Protein AF-A0A2N1Q342-F1 (afdb_monomer)

Secondary structure (DSSP, 8-state):
----HHHHHTTSSSPPPHHHHHHHHHHHT--------S---SSEEEEEEEEEEEETTEEEEEEEEEE-SS-EEEEEE--TT--TT-EEEEEETT-EETTTEE---EEETTEEE-EEEPPTTTTT-GGG----SSPPEEPTTPPTTS-TT--

Structure (mmCIF, N/CA/C/O backbone):
data_AF-A0A2N1Q342-F1
#
_entry.id   AF-A0A2N1Q342-F1
#
loop_
_atom_site.group_PDB
_atom_site.id
_atom_site.type_symbol
_atom_site.label_atom_id
_atom_site.label_alt_id
_atom_site.label_comp_id
_atom_site.label_asym_id
_atom_site.label_entity_id
_atom_site.label_seq_id
_atom_site.pdbx_PDB_ins_code
_atom_site.Cartn_x
_atom_site.Cartn_y
_atom_site.Cartn_z
_atom_site.occupancy
_atom_site.B_iso_or_equiv
_atom_site.auth_seq_id
_atom_site.auth_comp_id
_atom_site.auth_asym_id
_atom_site.auth_atom_id
_atom_site.pdbx_PDB_model_num
ATOM 1 N N . MET A 1 1 ? 20.931 8.151 -12.708 1.00 79.75 1 MET A N 1
ATOM 2 C CA . MET A 1 1 ? 19.560 8.628 -12.994 1.00 79.75 1 MET A CA 1
ATOM 3 C C . MET A 1 1 ? 18.660 7.416 -13.150 1.00 79.75 1 MET A C 1
ATOM 5 O O . MET A 1 1 ? 19.100 6.450 -13.760 1.00 79.75 1 MET A O 1
ATOM 9 N N . LYS A 1 2 ? 17.454 7.443 -12.580 1.00 84.69 2 LYS A N 1
ATOM 10 C CA . LYS A 1 2 ? 16.427 6.411 -12.780 1.00 84.69 2 LYS A CA 1
ATOM 11 C C . LYS A 1 2 ? 15.262 7.039 -13.538 1.00 84.69 2 LYS A C 1
ATOM 13 O O . LYS A 1 2 ? 14.993 8.221 -13.352 1.00 84.69 2 LYS A O 1
ATOM 18 N N . ILE A 1 3 ? 14.611 6.262 -14.392 1.00 85.62 3 ILE A N 1
ATOM 19 C CA . ILE A 1 3 ? 13.489 6.709 -15.217 1.00 85.62 3 ILE A CA 1
ATOM 20 C C . ILE A 1 3 ? 12.438 5.600 -15.269 1.00 85.62 3 ILE A C 1
ATOM 22 O O . ILE A 1 3 ? 12.787 4.422 -15.362 1.00 85.62 3 ILE A O 1
ATOM 26 N N . SER A 1 4 ? 11.162 5.974 -15.177 1.00 85.94 4 SER A N 1
ATOM 27 C CA . SER A 1 4 ? 10.051 5.033 -15.327 1.00 85.94 4 SER A CA 1
ATOM 28 C C . SER A 1 4 ? 9.906 4.632 -16.794 1.00 85.94 4 SER A C 1
ATOM 30 O O . SER A 1 4 ? 9.806 5.493 -17.669 1.00 85.94 4 SER A O 1
ATOM 32 N N . LEU A 1 5 ? 9.869 3.324 -17.061 1.00 86.81 5 LEU A N 1
ATOM 33 C CA . LEU A 1 5 ? 9.597 2.805 -18.403 1.00 86.81 5 LEU A CA 1
ATOM 34 C C . LEU A 1 5 ? 8.166 3.113 -18.849 1.00 86.81 5 LEU A C 1
ATOM 36 O O . LEU A 1 5 ? 7.971 3.447 -20.010 1.00 86.81 5 LEU A O 1
ATOM 40 N N . ASN A 1 6 ? 7.195 3.087 -17.931 1.00 85.38 6 ASN A N 1
ATOM 41 C CA . ASN A 1 6 ? 5.806 3.434 -18.244 1.00 85.38 6 ASN A CA 1
ATOM 42 C C . ASN A 1 6 ? 5.707 4.886 -18.717 1.00 85.38 6 ASN A C 1
ATOM 44 O O . ASN A 1 6 ? 5.075 5.161 -19.729 1.00 85.38 6 ASN A O 1
ATOM 48 N N . TRP A 1 7 ? 6.387 5.805 -18.021 1.00 86.75 7 TRP A N 1
ATOM 49 C CA . TRP A 1 7 ? 6.446 7.210 -18.428 1.00 86.75 7 TRP A CA 1
ATOM 50 C C . TRP A 1 7 ? 7.126 7.372 -19.788 1.00 86.75 7 TRP A C 1
ATOM 52 O O . TRP A 1 7 ? 6.622 8.067 -20.663 1.00 86.75 7 TRP A O 1
ATOM 62 N N . LEU A 1 8 ? 8.251 6.686 -19.996 1.00 86.62 8 LEU A N 1
ATOM 63 C CA . LEU A 1 8 ? 8.983 6.756 -21.253 1.00 86.62 8 LEU A CA 1
ATOM 64 C C . LEU A 1 8 ? 8.157 6.211 -22.439 1.00 86.62 8 LEU A C 1
ATOM 66 O O . LEU A 1 8 ? 8.188 6.796 -23.522 1.00 86.62 8 LEU A O 1
ATOM 70 N N . ASN A 1 9 ? 7.379 5.145 -22.234 1.00 86.31 9 ASN A N 1
ATOM 71 C CA . ASN A 1 9 ? 6.503 4.572 -23.259 1.00 86.31 9 ASN A CA 1
ATOM 72 C C . ASN A 1 9 ? 5.367 5.516 -23.683 1.00 86.31 9 ASN A C 1
ATOM 74 O O . ASN A 1 9 ? 4.901 5.395 -24.811 1.00 86.31 9 ASN A O 1
ATOM 78 N N . GLN A 1 10 ? 4.987 6.516 -22.874 1.00 87.19 10 GLN A N 1
ATOM 79 C CA . GLN A 1 10 ? 4.003 7.536 -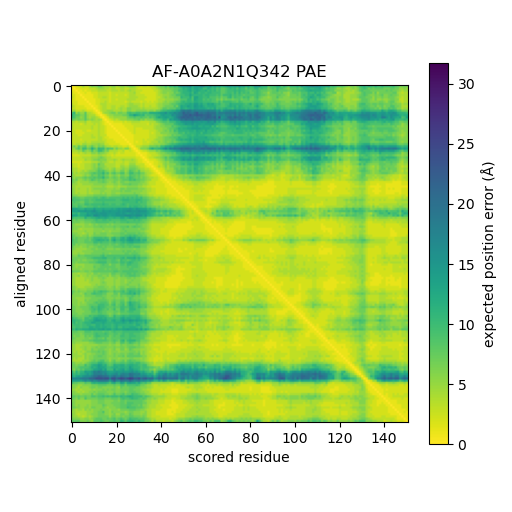23.280 1.00 87.19 10 GLN A CA 1
ATOM 80 C C . GLN A 1 10 ? 4.466 8.380 -24.482 1.00 87.19 10 GLN A C 1
ATOM 82 O O . GLN A 1 10 ? 3.644 9.000 -25.153 1.00 87.19 10 GLN A O 1
ATOM 87 N N . TYR A 1 11 ? 5.771 8.401 -24.775 1.00 87.25 11 TYR A N 1
ATOM 88 C CA . TYR A 1 11 ? 6.355 9.139 -25.899 1.00 87.25 11 TYR A CA 1
ATOM 89 C C . TYR A 1 11 ? 6.596 8.272 -27.142 1.00 87.25 11 TYR A C 1
ATOM 91 O O . TYR A 1 11 ? 7.038 8.784 -28.172 1.00 87.25 11 TYR A O 1
ATOM 99 N N . PHE A 1 12 ? 6.321 6.968 -27.068 1.00 84.62 12 PHE A N 1
ATOM 100 C CA . PHE A 1 12 ? 6.524 6.035 -28.169 1.00 84.62 12 PHE A CA 1
ATOM 101 C C . PHE A 1 12 ? 5.187 5.540 -28.721 1.00 84.62 12 PHE A C 1
ATOM 103 O O . PHE A 1 12 ? 4.244 5.282 -27.986 1.00 84.62 12 PHE A O 1
ATOM 110 N N . SER A 1 13 ? 5.104 5.365 -30.042 1.00 81.19 13 SER A N 1
ATOM 111 C CA . SER A 1 13 ? 3.893 4.849 -30.704 1.00 81.19 13 SER A CA 1
ATOM 112 C C . SER A 1 13 ? 3.615 3.368 -30.422 1.00 81.19 13 SER A C 1
ATOM 114 O O . SER A 1 13 ? 2.570 2.857 -30.809 1.00 81.19 13 SER A O 1
ATOM 116 N N . GLN A 1 14 ? 4.572 2.664 -29.820 1.00 79.75 14 GLN A N 1
ATOM 117 C CA . GLN A 1 14 ? 4.511 1.239 -29.531 1.00 79.75 14 GLN A CA 1
ATOM 118 C C . GLN A 1 14 ? 5.319 0.940 -28.270 1.00 79.75 14 GLN A C 1
ATOM 120 O O . GLN A 1 14 ? 6.357 1.570 -28.043 1.00 79.75 14 GLN A O 1
ATOM 125 N N . ASP A 1 15 ? 4.882 -0.053 -27.498 1.00 76.25 15 ASP A N 1
ATOM 126 C CA . ASP A 1 15 ? 5.653 -0.541 -26.360 1.00 76.25 15 ASP A CA 1
ATOM 127 C C . ASP A 1 15 ? 7.002 -1.086 -26.831 1.00 76.25 15 ASP A C 1
ATOM 129 O O . ASP A 1 15 ? 7.096 -1.949 -27.712 1.00 76.25 15 ASP A O 1
ATOM 133 N N . ILE A 1 16 ? 8.073 -0.557 -26.247 1.00 78.38 16 ILE A N 1
ATOM 134 C CA . ILE A 1 16 ? 9.428 -1.004 -26.540 1.00 78.38 16 ILE A CA 1
ATOM 135 C C . ILE A 1 16 ? 9.805 -2.076 -25.525 1.00 78.38 16 ILE A C 1
ATOM 137 O O . ILE A 1 16 ? 9.746 -1.846 -24.319 1.00 78.38 16 ILE A O 1
ATOM 141 N N . ASP A 1 17 ? 10.265 -3.229 -26.019 1.00 85.38 17 ASP A N 1
ATOM 142 C CA . ASP A 1 17 ? 10.873 -4.254 -25.170 1.00 85.38 17 ASP A CA 1
ATOM 143 C C . ASP A 1 17 ? 12.019 -3.622 -24.352 1.00 85.38 17 ASP A C 1
ATOM 145 O O . ASP A 1 17 ? 13.000 -3.138 -24.943 1.00 85.38 17 ASP A O 1
ATOM 149 N N . PRO A 1 18 ? 11.947 -3.653 -23.008 1.00 87.81 18 PRO A N 1
ATOM 150 C CA . PRO A 1 18 ? 12.968 -3.077 -22.143 1.00 87.81 18 PRO A CA 1
ATOM 151 C C . PRO A 1 18 ? 14.384 -3.575 -22.458 1.00 87.81 18 PRO A C 1
ATOM 153 O O . PRO A 1 18 ? 15.343 -2.812 -22.361 1.00 87.81 18 PRO A O 1
ATOM 156 N N . LYS A 1 19 ? 14.544 -4.831 -22.891 1.00 88.25 19 LYS A N 1
ATOM 157 C CA . LYS A 1 19 ? 15.852 -5.395 -23.262 1.00 88.25 19 LYS A CA 1
ATOM 158 C C . LYS A 1 19 ? 16.409 -4.744 -24.523 1.00 88.25 19 LYS A C 1
ATOM 160 O O . LYS A 1 19 ? 17.608 -4.466 -24.600 1.00 88.25 19 LYS A O 1
ATOM 165 N N . ILE A 1 20 ? 15.549 -4.487 -25.509 1.00 88.06 20 ILE A N 1
ATOM 166 C CA . ILE A 1 20 ? 15.932 -3.793 -26.744 1.00 88.06 20 ILE A CA 1
ATOM 167 C C . ILE A 1 20 ? 16.289 -2.343 -26.425 1.00 88.06 20 ILE A C 1
ATOM 169 O O . ILE A 1 20 ? 17.301 -1.844 -26.923 1.00 88.06 20 ILE A O 1
ATOM 173 N N . LEU A 1 21 ? 15.495 -1.687 -25.576 1.00 87.94 21 LEU A N 1
ATOM 174 C CA . LEU A 1 21 ? 15.746 -0.317 -25.144 1.00 87.94 21 LEU A CA 1
ATOM 175 C C . LEU A 1 21 ? 17.115 -0.192 -24.462 1.00 87.94 21 LEU A C 1
ATOM 177 O O . LEU A 1 21 ? 17.929 0.623 -24.889 1.00 87.94 21 LEU A O 1
ATOM 181 N N . VAL A 1 22 ? 17.405 -1.053 -23.479 1.00 90.06 22 VAL A N 1
ATOM 182 C CA . VAL A 1 22 ? 18.701 -1.098 -22.780 1.00 90.06 22 VAL A CA 1
ATOM 183 C C . VAL A 1 22 ? 19.854 -1.284 -23.759 1.00 90.06 22 VAL A C 1
ATOM 185 O O . VAL A 1 22 ? 20.827 -0.533 -23.722 1.00 90.06 22 VAL A O 1
ATOM 188 N N . LYS A 1 23 ? 19.735 -2.244 -24.684 1.00 89.88 23 LYS A N 1
ATOM 189 C CA . LYS A 1 23 ? 20.776 -2.498 -25.686 1.00 89.88 23 LYS A CA 1
ATOM 190 C C . LYS A 1 23 ? 21.036 -1.269 -26.563 1.00 89.88 23 LYS A C 1
ATOM 192 O O . LYS A 1 23 ? 22.192 -0.962 -26.843 1.00 89.88 23 LYS A O 1
ATOM 197 N N . LYS A 1 24 ? 19.982 -0.567 -26.993 1.00 89.12 24 LYS A N 1
ATOM 198 C CA . LYS A 1 24 ? 20.107 0.651 -27.809 1.00 89.12 24 LYS A CA 1
ATOM 199 C C . LYS A 1 24 ? 20.719 1.810 -27.023 1.00 89.12 24 LYS A C 1
ATOM 201 O O . LYS A 1 24 ? 21.601 2.476 -27.554 1.00 89.12 24 LYS A O 1
ATOM 206 N N . PHE A 1 25 ? 20.301 2.025 -25.776 1.00 90.62 25 PHE A N 1
ATOM 207 C CA . PHE A 1 25 ? 20.869 3.066 -24.915 1.00 90.62 25 PHE A CA 1
ATOM 208 C C . PHE A 1 25 ? 22.363 2.848 -24.669 1.00 90.62 25 PHE A C 1
ATOM 210 O O . PHE A 1 25 ? 23.142 3.773 -24.900 1.00 90.62 25 PHE A O 1
ATOM 217 N N . ASN A 1 26 ? 22.763 1.617 -24.331 1.00 90.25 26 ASN A N 1
ATOM 218 C CA . ASN A 1 26 ? 24.166 1.256 -24.107 1.00 90.25 26 ASN A CA 1
ATOM 219 C C . ASN A 1 26 ? 25.050 1.497 -25.338 1.00 90.25 26 ASN A C 1
ATOM 221 O O . ASN A 1 26 ? 26.230 1.794 -25.191 1.00 90.25 26 ASN A O 1
ATOM 225 N N . LEU A 1 27 ? 24.495 1.352 -26.546 1.00 92.00 27 LEU A N 1
ATOM 226 C CA . LEU A 1 27 ? 25.239 1.550 -27.789 1.00 92.00 27 LEU A CA 1
ATOM 227 C C . LEU A 1 27 ? 25.310 3.024 -28.214 1.00 92.00 27 LEU A C 1
ATOM 229 O O . LEU A 1 27 ? 26.297 3.436 -28.813 1.00 92.00 27 LEU A O 1
ATOM 233 N N . MET A 1 28 ? 24.243 3.793 -27.976 1.00 91.56 28 MET A N 1
ATOM 234 C CA . MET A 1 28 ? 24.014 5.070 -28.669 1.00 91.56 28 MET A CA 1
ATOM 235 C C . MET A 1 28 ? 24.051 6.300 -27.763 1.00 91.56 28 MET A C 1
ATOM 237 O O . MET A 1 28 ? 24.156 7.410 -28.275 1.00 91.56 28 MET A O 1
ATOM 241 N N . SER A 1 29 ? 23.891 6.142 -26.448 1.00 85.69 29 SER A N 1
ATOM 242 C CA . SER A 1 29 ? 23.691 7.285 -25.555 1.00 85.69 29 SER A CA 1
ATOM 243 C C . SER A 1 29 ? 24.438 7.141 -24.236 1.00 85.69 29 SER A C 1
ATOM 245 O O . SER A 1 29 ? 25.410 7.855 -24.011 1.00 85.69 29 SER A O 1
ATOM 247 N N . GLN A 1 30 ? 23.990 6.238 -23.365 1.00 86.62 30 GLN A N 1
ATOM 248 C CA . GLN A 1 30 ? 24.475 6.122 -21.995 1.00 86.62 30 GLN A CA 1
ATOM 249 C C . GLN A 1 30 ? 24.296 4.687 -21.508 1.00 86.62 30 GLN A C 1
ATOM 251 O O . GLN A 1 30 ? 23.307 4.027 -21.834 1.00 86.62 30 GLN A O 1
ATOM 256 N N . GLU A 1 31 ? 25.230 4.231 -20.678 1.00 90.38 31 GLU A N 1
ATOM 257 C CA . GLU A 1 31 ? 25.124 2.942 -20.005 1.00 90.38 31 GLU A CA 1
ATOM 258 C C . GLU A 1 31 ? 23.907 2.886 -19.067 1.00 90.38 31 GLU A C 1
ATOM 260 O O . GLU A 1 31 ? 23.707 3.740 -18.197 1.00 90.38 31 GLU A O 1
ATOM 265 N N . VAL A 1 32 ? 23.111 1.835 -19.226 1.00 91.19 32 VAL A N 1
ATOM 266 C CA . VAL A 1 32 ? 22.017 1.456 -18.344 1.00 91.19 32 VAL A CA 1
ATOM 267 C C . VAL A 1 32 ? 22.527 0.388 -17.389 1.00 91.19 32 VAL A C 1
ATOM 269 O O . VAL A 1 32 ? 22.707 -0.770 -17.763 1.00 91.19 32 VAL A O 1
ATOM 272 N N . ALA A 1 33 ? 22.712 0.783 -16.130 1.00 89.12 33 ALA A N 1
ATOM 273 C CA . ALA A 1 33 ? 23.216 -0.095 -15.076 1.00 89.12 33 ALA A CA 1
ATOM 274 C C . ALA A 1 33 ? 22.287 -1.286 -14.766 1.00 89.12 33 ALA A C 1
ATOM 276 O O . ALA A 1 33 ? 22.737 -2.304 -14.248 1.00 89.12 33 ALA A O 1
ATOM 277 N N . GLY A 1 34 ? 20.989 -1.176 -15.061 1.00 87.44 34 GLY A N 1
ATOM 278 C CA . GLY A 1 34 ? 20.055 -2.283 -14.890 1.00 87.44 34 GLY A CA 1
ATOM 279 C C . GLY A 1 34 ? 18.590 -1.886 -15.012 1.00 87.44 34 GLY A C 1
ATOM 280 O O . GLY A 1 34 ? 18.239 -0.707 -15.065 1.00 87.44 34 GLY A O 1
ATOM 281 N N . LEU A 1 35 ? 17.738 -2.909 -15.031 1.00 87.81 35 LEU A N 1
ATOM 282 C CA . LEU A 1 35 ? 16.286 -2.800 -14.951 1.00 87.81 35 LEU A CA 1
ATOM 283 C C . LEU A 1 35 ? 15.827 -3.388 -13.619 1.00 87.81 35 LEU A C 1
ATOM 285 O O . LEU A 1 35 ? 16.305 -4.445 -13.209 1.00 87.81 35 LEU A O 1
ATOM 289 N N . LYS A 1 36 ? 14.890 -2.716 -12.952 1.00 84.94 36 LYS A N 1
ATOM 290 C CA . LYS A 1 36 ? 14.313 -3.172 -11.688 1.00 84.94 36 LYS A CA 1
ATOM 291 C C . LYS A 1 36 ? 12.817 -2.876 -11.690 1.00 84.94 36 LYS A C 1
ATOM 293 O O . LYS A 1 36 ? 12.419 -1.779 -12.080 1.00 84.94 36 LYS A O 1
ATOM 298 N N . LYS A 1 37 ? 12.004 -3.830 -11.232 1.00 83.06 37 LYS A N 1
ATOM 299 C CA . LYS A 1 37 ? 10.593 -3.581 -10.920 1.00 83.06 37 LYS A CA 1
ATOM 300 C C . LYS A 1 37 ? 10.511 -2.634 -9.720 1.00 83.06 37 LYS A C 1
ATOM 302 O O . LYS A 1 37 ? 11.272 -2.782 -8.761 1.00 83.06 37 LYS A O 1
ATOM 307 N N . LEU A 1 38 ? 9.641 -1.633 -9.813 1.00 81.94 38 LEU A N 1
ATOM 308 C CA . LEU A 1 38 ? 9.571 -0.560 -8.826 1.00 81.94 38 LEU A CA 1
ATOM 309 C C . LEU A 1 38 ? 9.070 -1.082 -7.470 1.00 81.94 38 LEU A C 1
ATOM 311 O O . LEU A 1 38 ? 9.752 -0.915 -6.462 1.00 81.94 38 LEU A O 1
ATOM 315 N N . VAL A 1 39 ? 7.941 -1.793 -7.491 1.00 84.88 39 VAL A N 1
ATOM 316 C CA . VAL A 1 39 ? 7.367 -2.523 -6.355 1.00 84.88 39 VAL A CA 1
ATOM 317 C C . VAL A 1 39 ? 7.172 -3.973 -6.779 1.00 84.88 39 VAL A C 1
ATOM 319 O O . VAL A 1 39 ? 6.598 -4.235 -7.833 1.00 84.88 39 VAL A O 1
ATOM 322 N N . ASP A 1 40 ? 7.664 -4.914 -5.978 1.00 84.75 40 ASP A N 1
ATOM 323 C CA . ASP A 1 40 ? 7.499 -6.352 -6.215 1.00 84.75 40 ASP A CA 1
ATOM 324 C C . ASP A 1 40 ? 6.858 -7.001 -4.989 1.00 84.75 40 ASP A C 1
ATOM 326 O O . ASP A 1 40 ? 7.506 -7.688 -4.203 1.00 84.75 40 ASP A O 1
ATOM 330 N N . ILE A 1 41 ? 5.596 -6.639 -4.764 1.00 89.56 41 ILE A N 1
ATOM 331 C CA . ILE A 1 41 ? 4.806 -7.050 -3.607 1.00 89.56 41 ILE A CA 1
ATOM 332 C C . ILE A 1 41 ? 3.457 -7.514 -4.133 1.00 89.56 41 ILE A C 1
ATOM 334 O O . ILE A 1 41 ? 2.735 -6.733 -4.747 1.00 89.56 41 ILE A O 1
ATOM 338 N N . ASP A 1 42 ? 3.115 -8.764 -3.855 1.00 87.31 42 ASP A N 1
ATOM 339 C CA . ASP A 1 42 ? 1.801 -9.311 -4.167 1.00 87.31 42 ASP A CA 1
ATOM 340 C C . ASP A 1 42 ? 0.837 -9.129 -2.988 1.00 87.31 42 ASP A C 1
ATOM 342 O O . ASP A 1 42 ? 1.223 -9.212 -1.817 1.00 87.31 42 ASP A O 1
ATOM 346 N N . GLY A 1 43 ? -0.446 -8.937 -3.297 1.00 88.19 43 GLY A N 1
ATOM 347 C CA . GLY A 1 43 ? -1.522 -8.893 -2.301 1.00 88.19 43 GLY A CA 1
ATOM 348 C C . GLY A 1 43 ? -1.723 -7.537 -1.619 1.00 88.19 43 GLY A C 1
ATOM 349 O O . GLY A 1 43 ? -2.390 -7.471 -0.582 1.00 88.19 43 GLY A O 1
ATOM 350 N N . LEU A 1 44 ? -1.167 -6.464 -2.185 1.00 94.56 44 LEU A N 1
ATOM 351 C CA . LEU A 1 44 ? -1.588 -5.108 -1.843 1.00 94.56 44 LEU A CA 1
ATOM 352 C C . LEU A 1 44 ? -3.002 -4.850 -2.369 1.00 94.56 44 LEU A C 1
ATOM 354 O O . LEU A 1 44 ? -3.413 -5.395 -3.392 1.00 94.56 44 LEU A O 1
ATOM 358 N N . VAL A 1 45 ? -3.742 -4.003 -1.663 1.00 96.62 45 VAL A N 1
ATOM 359 C CA . VAL A 1 45 ? -5.093 -3.606 -2.055 1.00 96.62 45 VAL A CA 1
ATOM 360 C C . VAL A 1 45 ? -5.337 -2.144 -1.710 1.00 96.62 45 VAL A C 1
ATOM 362 O O . VAL A 1 45 ? -4.840 -1.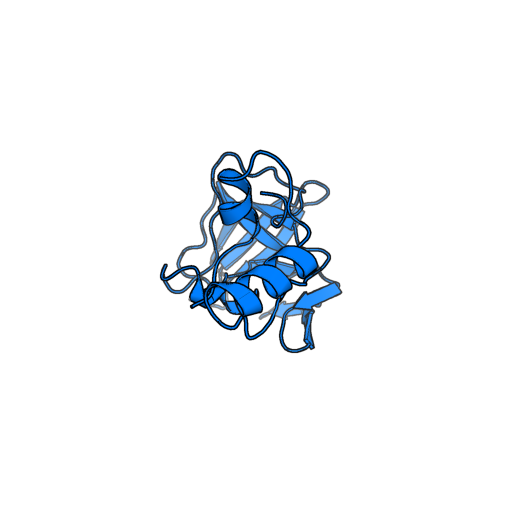639 -0.702 1.00 96.62 45 VAL A O 1
ATOM 365 N N . ILE A 1 46 ? -6.116 -1.455 -2.536 1.00 97.94 46 ILE A N 1
ATOM 366 C CA . ILE A 1 46 ? -6.638 -0.127 -2.222 1.00 97.94 46 ILE A CA 1
ATOM 367 C C . ILE A 1 46 ? -7.760 -0.286 -1.191 1.00 97.94 46 ILE A C 1
ATOM 369 O O . ILE A 1 46 ? -8.775 -0.928 -1.462 1.00 97.94 46 ILE A O 1
ATOM 373 N N . GLY A 1 47 ? -7.583 0.304 -0.012 1.00 97.69 47 GLY A N 1
ATOM 374 C CA . GLY A 1 47 ? -8.586 0.355 1.049 1.00 97.69 47 GLY A CA 1
ATOM 375 C C . GLY A 1 47 ? -9.174 1.753 1.232 1.00 97.69 47 GLY A C 1
ATOM 376 O O . GLY A 1 47 ? -8.537 2.749 0.898 1.00 97.69 47 GLY A O 1
ATOM 377 N N . HIS A 1 48 ? -10.374 1.839 1.798 1.00 98.06 48 HIS A N 1
ATOM 378 C CA . HIS A 1 48 ? -11.041 3.086 2.164 1.00 98.06 48 HIS A CA 1
ATOM 379 C C . HIS A 1 48 ? -11.283 3.150 3.673 1.00 98.06 48 HIS A C 1
ATOM 381 O O . HIS A 1 48 ? -11.957 2.294 4.245 1.00 98.06 48 HIS A O 1
ATOM 387 N N . VAL A 1 49 ? -10.730 4.170 4.330 1.00 98.00 49 VAL A N 1
ATOM 388 C CA . VAL A 1 49 ? -10.856 4.375 5.778 1.00 98.00 49 VAL A CA 1
ATOM 389 C C . VAL A 1 49 ? -12.270 4.864 6.101 1.00 98.00 49 VAL A C 1
ATOM 391 O O . VAL A 1 49 ? -12.568 6.050 5.990 1.00 98.00 49 VAL A O 1
ATOM 394 N N . LYS A 1 50 ? -13.151 3.953 6.520 1.00 97.75 50 LYS A N 1
ATOM 395 C CA . LYS A 1 50 ? -14.551 4.249 6.873 1.00 97.75 50 LYS A CA 1
ATOM 396 C C . LYS A 1 50 ? -14.674 5.022 8.175 1.00 97.75 50 LYS A C 1
ATOM 398 O O . LYS A 1 50 ? -15.532 5.888 8.294 1.00 97.75 50 LYS A O 1
ATOM 403 N N . SER A 1 51 ? -13.866 4.657 9.167 1.00 96.81 51 SER A N 1
ATOM 404 C CA . SER A 1 51 ? -13.870 5.318 10.470 1.00 96.81 51 SER A CA 1
ATOM 405 C C . SER A 1 51 ? -12.508 5.246 11.143 1.00 96.81 51 SER A C 1
ATOM 407 O O . SER A 1 51 ? -11.718 4.331 10.885 1.00 96.81 51 SER A O 1
ATOM 409 N N . LEU A 1 52 ? -12.250 6.213 12.019 1.00 95.62 52 LEU A N 1
ATOM 410 C CA . LEU A 1 52 ? -11.018 6.345 12.777 1.00 95.62 52 LEU A CA 1
ATOM 411 C C . LEU A 1 52 ? -11.344 6.702 14.224 1.00 95.62 52 LEU A C 1
ATOM 413 O O . LEU A 1 52 ? -12.039 7.671 14.515 1.00 95.62 52 LEU A O 1
ATOM 417 N N . LYS A 1 53 ? -10.780 5.939 15.159 1.00 95.06 53 LYS A N 1
ATOM 418 C CA . LYS A 1 53 ? -10.841 6.239 16.593 1.00 95.06 53 LYS A CA 1
ATOM 419 C C . LYS A 1 53 ? -9.443 6.248 17.178 1.00 95.06 53 LYS A C 1
ATOM 421 O O . LYS A 1 53 ? -8.601 5.441 16.795 1.00 95.06 53 LYS A O 1
ATOM 426 N N . LYS A 1 54 ? -9.185 7.136 18.134 1.00 94.25 54 LYS A N 1
ATOM 427 C CA . LYS A 1 54 ? -7.922 7.118 18.877 1.00 94.25 54 LYS A CA 1
ATOM 428 C C . LYS A 1 54 ? -7.843 5.838 19.714 1.00 94.25 54 LYS A C 1
ATOM 430 O O . LYS A 1 54 ? -8.843 5.418 20.292 1.00 94.25 54 LYS A O 1
ATOM 435 N N . HIS A 1 55 ? -6.671 5.217 19.767 1.00 92.31 55 HIS A N 1
ATOM 436 C CA . HIS A 1 55 ? -6.455 4.030 20.585 1.00 92.31 55 HIS A CA 1
ATOM 437 C C . HIS A 1 55 ? -6.505 4.396 22.077 1.00 92.31 55 HIS A C 1
ATOM 439 O O . HIS A 1 55 ? -5.795 5.302 22.512 1.00 92.31 55 HIS A O 1
ATOM 445 N N . GLU A 1 56 ? -7.295 3.664 22.868 1.00 88.50 56 GLU A N 1
ATOM 446 C CA . GLU A 1 56 ? -7.531 3.960 24.293 1.00 88.50 56 GLU A CA 1
ATOM 447 C C . GLU A 1 56 ? -6.227 3.947 25.109 1.00 88.50 56 GLU A C 1
ATOM 449 O O . GLU A 1 56 ? -5.931 4.895 25.829 1.00 88.50 56 GLU A O 1
ATOM 454 N N . ASP A 1 57 ? -5.385 2.931 24.901 1.00 87.25 57 ASP A N 1
ATOM 455 C CA . ASP A 1 57 ? -4.083 2.807 25.570 1.00 87.25 57 ASP A CA 1
ATOM 456 C C . ASP A 1 57 ? -2.882 3.403 24.807 1.00 87.25 57 ASP A C 1
ATOM 458 O O . ASP A 1 57 ? -1.736 3.076 25.133 1.00 87.25 57 ASP A O 1
ATOM 462 N N . ALA A 1 58 ? -3.065 4.205 23.746 1.00 88.81 58 ALA A 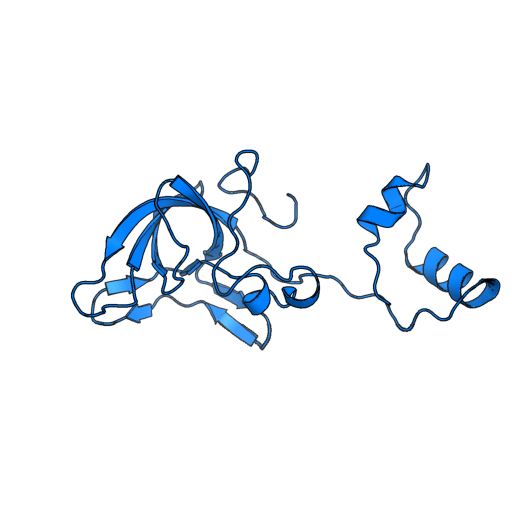N 1
ATOM 463 C CA . ALA A 1 58 ? -1.934 4.717 22.958 1.00 88.81 58 ALA A CA 1
ATOM 464 C C . ALA A 1 58 ? -2.180 6.068 22.271 1.00 88.81 58 ALA A C 1
ATOM 466 O O . ALA A 1 58 ? -2.872 6.156 21.263 1.00 88.81 58 ALA A O 1
ATOM 467 N N . ASP A 1 59 ? -1.470 7.108 22.716 1.00 85.62 59 ASP A N 1
ATOM 468 C CA . ASP A 1 59 ? -1.658 8.470 22.197 1.00 85.62 59 ASP A CA 1
ATOM 469 C C . ASP A 1 59 ? -1.343 8.675 20.716 1.00 85.62 59 ASP A C 1
ATOM 471 O O . ASP A 1 59 ? -1.888 9.585 20.096 1.00 85.62 59 ASP A O 1
ATOM 475 N N . LYS A 1 60 ? -0.445 7.857 20.164 1.00 88.75 60 LYS A N 1
ATOM 476 C CA . LYS A 1 60 ? 0.039 7.973 18.782 1.00 88.75 60 LYS A CA 1
ATOM 477 C C . LYS A 1 60 ? -0.576 6.947 17.834 1.00 88.75 60 LYS A C 1
ATOM 479 O O . LYS A 1 60 ? -0.151 6.884 16.688 1.00 88.75 60 LYS A O 1
ATOM 484 N N . LEU A 1 61 ? -1.489 6.102 18.315 1.00 93.75 61 LEU A N 1
ATOM 485 C CA . LEU A 1 61 ? -2.107 5.065 17.496 1.00 93.75 61 LEU A CA 1
ATOM 486 C C . LEU A 1 61 ? -3.589 5.358 17.304 1.00 93.75 61 LEU A C 1
ATOM 488 O O . LEU A 1 61 ? -4.286 5.797 18.219 1.00 93.75 61 LEU A O 1
ATOM 492 N N . SER A 1 62 ? -4.057 5.036 16.110 1.00 95.38 62 SER A N 1
ATOM 493 C CA . SER A 1 62 ? -5.446 5.125 15.699 1.00 95.38 62 SER A CA 1
ATOM 494 C C . SER A 1 62 ? -5.931 3.742 15.292 1.00 95.38 62 SER A C 1
ATOM 496 O O . SER A 1 62 ? -5.236 3.003 14.595 1.00 95.38 62 SER A O 1
ATOM 498 N N . VAL A 1 63 ? -7.131 3.386 15.728 1.00 96.50 63 VAL A N 1
ATOM 499 C CA . VAL A 1 63 ? -7.860 2.198 15.297 1.00 96.50 63 VAL A CA 1
ATOM 500 C C . VAL A 1 63 ? -8.717 2.609 14.108 1.00 96.50 63 VAL A C 1
ATOM 502 O O . VAL A 1 63 ? -9.643 3.409 14.251 1.00 96.50 63 VAL A O 1
ATOM 505 N N . CYS A 1 64 ? -8.374 2.096 12.934 1.00 97.31 64 CYS A N 1
ATOM 506 C CA . CYS A 1 64 ? -9.045 2.405 11.679 1.00 97.31 64 CYS A CA 1
ATOM 507 C C . CYS A 1 64 ? -9.904 1.210 11.259 1.00 97.31 64 CYS A C 1
ATOM 509 O O . CYS A 1 64 ? -9.437 0.070 11.314 1.00 97.31 64 CYS A O 1
ATOM 511 N N . ILE A 1 65 ? -11.129 1.469 10.805 1.00 97.81 65 ILE A N 1
ATOM 512 C CA . ILE A 1 65 ? -11.926 0.487 10.062 1.00 97.81 65 ILE A CA 1
ATOM 513 C C . ILE A 1 65 ? -11.754 0.798 8.583 1.00 97.81 65 ILE A C 1
ATOM 515 O O . ILE A 1 65 ? -12.100 1.893 8.135 1.00 97.81 65 ILE A O 1
ATOM 519 N N . VAL A 1 66 ? -11.178 -0.146 7.845 1.00 98.06 66 VAL A N 1
ATOM 520 C CA . VAL A 1 66 ? -10.803 0.027 6.443 1.00 98.06 66 VAL A CA 1
ATOM 521 C C . VAL A 1 66 ? -11.550 -0.986 5.590 1.00 98.06 66 VAL A C 1
ATOM 523 O O . VAL A 1 66 ? -11.373 -2.189 5.751 1.00 98.06 66 VAL A O 1
ATOM 526 N N . ASP A 1 67 ? -12.371 -0.489 4.678 1.00 97.88 67 ASP A N 1
ATOM 527 C CA . ASP A 1 67 ? -13.055 -1.278 3.658 1.00 97.88 67 ASP A CA 1
ATOM 528 C C . ASP A 1 67 ? -12.063 -1.603 2.540 1.00 97.88 67 ASP A C 1
ATOM 530 O O . ASP A 1 67 ? -11.513 -0.694 1.920 1.00 97.88 67 ASP A O 1
ATOM 534 N N . VAL A 1 68 ? -11.791 -2.887 2.314 1.00 96.44 68 VAL A N 1
ATOM 535 C CA . VAL A 1 68 ? -10.882 -3.367 1.258 1.00 96.44 68 VAL A CA 1
ATOM 536 C C . VAL A 1 68 ? -11.641 -3.960 0.068 1.00 96.44 68 VAL A C 1
ATOM 538 O O . VAL A 1 68 ? -11.046 -4.636 -0.763 1.00 96.44 68 VAL A O 1
ATOM 541 N N . GLY A 1 69 ? -12.946 -3.690 -0.036 1.00 95.19 69 GLY A N 1
ATOM 542 C CA . GLY A 1 69 ? -13.813 -4.087 -1.145 1.00 95.19 69 GLY A CA 1
ATOM 543 C C . GLY A 1 69 ? -14.561 -5.393 -0.890 1.00 95.19 69 GLY A C 1
ATOM 544 O O . GLY A 1 69 ? -15.768 -5.455 -1.111 1.00 95.19 69 GLY A O 1
ATOM 545 N N . ASP A 1 70 ? -13.870 -6.430 -0.415 1.00 92.44 70 ASP A N 1
ATOM 546 C CA . ASP A 1 70 ? -14.471 -7.725 -0.061 1.00 92.44 70 ASP A CA 1
ATOM 547 C C . ASP A 1 70 ? -14.857 -7.846 1.421 1.00 92.44 70 ASP A C 1
ATOM 549 O O . ASP A 1 70 ? -15.792 -8.569 1.762 1.00 92.44 70 ASP A O 1
ATOM 553 N N . GLU A 1 71 ? -14.156 -7.134 2.302 1.00 94.94 71 GLU A N 1
ATOM 554 C CA . GLU A 1 71 ? -14.372 -7.156 3.748 1.00 94.94 71 GLU A CA 1
ATOM 555 C C . GLU A 1 71 ? -13.963 -5.822 4.392 1.00 94.94 71 GLU A C 1
ATOM 557 O O . GLU A 1 71 ? -13.259 -5.008 3.790 1.00 94.94 71 GLU A O 1
ATOM 562 N N . GLU A 1 72 ? -14.375 -5.606 5.641 1.00 96.69 72 GLU A N 1
ATOM 563 C CA . GLU A 1 72 ? -13.873 -4.508 6.469 1.00 96.69 72 GLU A CA 1
ATOM 564 C C . GLU A 1 72 ? -12.823 -5.034 7.451 1.0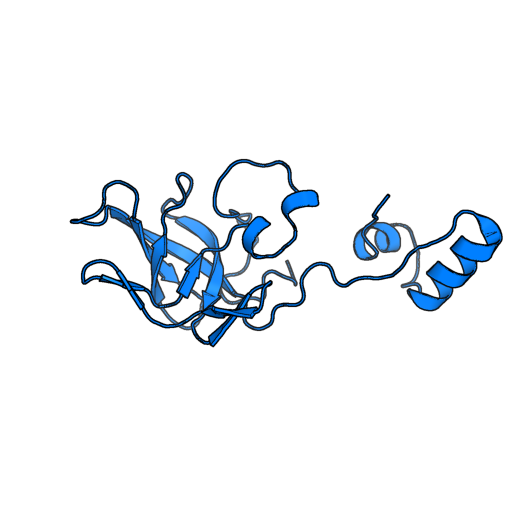0 96.69 72 GLU A C 1
ATOM 566 O O . GLU A 1 72 ? -13.053 -5.982 8.205 1.00 96.69 72 GLU A O 1
ATOM 571 N N . LEU A 1 73 ? -11.656 -4.394 7.465 1.00 96.25 73 LEU A N 1
ATOM 572 C CA . LEU A 1 73 ? -10.533 -4.754 8.317 1.00 96.25 73 LEU A CA 1
ATOM 573 C C . LEU A 1 73 ? -10.325 -3.700 9.400 1.00 96.25 73 LEU A C 1
ATOM 575 O O . LEU A 1 73 ? -10.177 -2.512 9.118 1.00 96.25 73 LEU A O 1
ATOM 579 N N . GLN A 1 74 ? -10.209 -4.152 10.647 1.00 97.19 74 GLN A N 1
ATOM 580 C CA . GLN A 1 74 ? -9.659 -3.323 11.715 1.00 97.19 74 GLN A CA 1
ATOM 581 C C . GLN A 1 74 ? -8.134 -3.290 11.594 1.00 97.19 74 GLN A C 1
ATOM 583 O O . GLN A 1 74 ? -7.480 -4.336 11.680 1.00 97.19 74 GLN A O 1
ATOM 588 N N . ILE A 1 75 ? -7.568 -2.101 11.396 1.00 96.81 75 ILE A N 1
ATOM 589 C CA . ILE A 1 75 ? -6.129 -1.881 11.240 1.00 96.81 75 ILE A CA 1
ATOM 590 C C . ILE A 1 75 ? -5.687 -0.765 12.179 1.00 96.81 75 ILE A C 1
ATOM 592 O O . ILE A 1 75 ? -6.269 0.317 12.208 1.00 96.81 75 ILE A O 1
ATOM 596 N N . ILE A 1 76 ? -4.629 -1.021 12.942 1.00 95.81 76 ILE A N 1
ATOM 597 C CA . ILE A 1 76 ? -4.024 -0.011 13.804 1.00 95.81 76 ILE A CA 1
ATOM 598 C C . ILE A 1 76 ? -2.978 0.744 12.990 1.00 95.81 76 ILE A C 1
ATOM 600 O O . ILE A 1 76 ? -2.038 0.148 12.468 1.00 95.81 76 ILE A O 1
ATOM 604 N N . CYS A 1 77 ? -3.135 2.060 12.894 1.00 94.75 77 CYS A N 1
ATOM 605 C CA . CYS A 1 77 ? -2.232 2.937 12.163 1.00 94.75 77 CYS A CA 1
ATOM 606 C C . CYS A 1 77 ? -1.633 3.982 13.106 1.00 94.75 77 CYS A C 1
ATOM 608 O O . CYS A 1 77 ? -2.337 4.567 13.924 1.00 94.75 77 CYS A O 1
ATOM 610 N N . GLY A 1 78 ? -0.323 4.205 13.002 1.00 93.06 78 GLY A N 1
ATOM 611 C CA . GLY A 1 78 ? 0.390 5.237 13.763 1.00 93.06 78 GLY A CA 1
ATOM 612 C C . GLY A 1 78 ? 0.775 6.465 12.938 1.00 93.06 78 GLY A C 1
ATOM 613 O O . GLY A 1 78 ? 1.519 7.316 13.425 1.00 93.06 78 GLY A O 1
ATOM 614 N N . ALA A 1 79 ? 0.349 6.532 11.676 1.00 93.25 79 ALA A N 1
ATOM 615 C CA . ALA A 1 79 ? 0.710 7.629 10.794 1.00 93.25 79 ALA A CA 1
ATOM 616 C C . ALA A 1 79 ? -0.068 8.899 11.174 1.00 93.25 79 ALA A C 1
ATOM 618 O O . ALA A 1 79 ? -1.276 8.828 11.387 1.00 93.25 79 ALA A O 1
ATOM 619 N N . PRO A 1 80 ? 0.589 10.067 11.252 1.00 91.50 80 PRO A N 1
ATOM 620 C CA . PRO A 1 80 ? -0.057 11.300 11.702 1.00 91.50 80 PRO A CA 1
ATOM 621 C C . PRO A 1 80 ? -1.084 11.844 10.700 1.00 91.50 80 PRO A C 1
ATOM 623 O O . PRO A 1 80 ? -1.919 12.661 11.070 1.00 91.50 80 PRO A O 1
ATOM 626 N N . ASN A 1 81 ? -1.007 11.411 9.441 1.00 93.25 81 ASN A N 1
ATOM 627 C CA . ASN A 1 81 ? -1.842 11.875 8.338 1.00 93.25 81 ASN A CA 1
ATOM 628 C C . ASN A 1 81 ? -3.032 10.951 8.020 1.00 93.25 81 ASN A C 1
ATOM 630 O O . ASN A 1 81 ? -3.746 11.221 7.055 1.00 93.25 81 ASN A O 1
ATOM 634 N N . VAL A 1 82 ? -3.245 9.881 8.798 1.00 94.94 82 VAL A N 1
ATOM 635 C CA . VAL A 1 82 ? -4.401 8.990 8.617 1.00 94.94 82 VAL A CA 1
ATOM 636 C C . VAL A 1 82 ? -5.685 9.668 9.098 1.00 94.94 82 VAL A C 1
ATOM 638 O O . VAL A 1 82 ? -5.749 10.176 10.218 1.00 94.94 82 VAL A O 1
ATOM 641 N N . ALA A 1 83 ? -6.706 9.678 8.246 1.00 95.44 83 ALA A N 1
ATOM 642 C CA . ALA A 1 83 ? -8.001 10.297 8.506 1.00 95.44 83 ALA A CA 1
ATOM 643 C C . ALA A 1 83 ? -9.150 9.479 7.900 1.00 95.44 83 ALA A C 1
ATOM 645 O O . ALA A 1 83 ? -8.951 8.642 7.018 1.00 95.44 83 ALA A O 1
ATOM 646 N N . GLU A 1 84 ? -10.368 9.734 8.380 1.00 96.56 84 GLU A N 1
ATOM 647 C CA . GLU A 1 84 ? -11.585 9.164 7.796 1.00 96.56 84 GLU A CA 1
ATOM 648 C C . GLU A 1 84 ? -11.785 9.637 6.352 1.00 96.56 84 GLU A C 1
ATOM 650 O O . GLU A 1 84 ? -11.395 10.745 5.983 1.00 96.56 84 GLU A O 1
ATOM 655 N N . ASN A 1 85 ? -12.443 8.800 5.553 1.00 96.19 85 ASN A N 1
ATOM 656 C CA . ASN A 1 85 ? -12.736 9.009 4.136 1.00 96.19 85 ASN A CA 1
ATOM 657 C C . ASN A 1 85 ? -11.501 9.096 3.220 1.00 96.19 85 ASN A C 1
ATOM 659 O O . ASN A 1 85 ? -11.582 9.626 2.116 1.00 96.19 85 ASN A O 1
ATOM 663 N N . GLN A 1 86 ? -10.355 8.561 3.649 1.00 97.12 86 GLN A N 1
ATOM 664 C CA . GLN A 1 86 ? -9.158 8.459 2.811 1.00 97.12 86 GLN A CA 1
ATOM 665 C C . GLN A 1 86 ? -9.085 7.117 2.085 1.00 97.12 86 GLN A C 1
ATOM 667 O O . GLN A 1 86 ? -9.407 6.070 2.654 1.00 97.12 86 GLN A O 1
ATOM 672 N N . LYS A 1 87 ? -8.589 7.140 0.847 1.00 97.44 87 LYS A N 1
ATOM 673 C CA . LYS A 1 87 ? -8.176 5.938 0.118 1.00 97.44 87 LYS A CA 1
ATOM 674 C C . LYS A 1 87 ? -6.689 5.715 0.328 1.00 97.44 87 LYS A C 1
ATOM 676 O O . LYS A 1 87 ? -5.896 6.640 0.185 1.00 97.44 87 LYS A O 1
ATOM 681 N N . VAL A 1 88 ? -6.312 4.509 0.721 1.00 96.75 88 VAL A N 1
ATOM 682 C CA . VAL A 1 88 ? -4.965 4.199 1.207 1.00 96.75 88 VAL A CA 1
ATOM 683 C C . VAL A 1 88 ? -4.508 2.842 0.694 1.00 96.75 88 VAL A C 1
ATOM 685 O O . VAL A 1 88 ? -5.322 1.985 0.349 1.00 96.75 88 VAL A O 1
ATOM 688 N N . ILE A 1 89 ? -3.197 2.626 0.672 1.00 96.00 89 ILE A N 1
ATOM 689 C CA . ILE A 1 89 ? -2.625 1.326 0.319 1.00 96.00 89 ILE A CA 1
ATOM 690 C C . ILE A 1 89 ? -2.636 0.428 1.556 1.00 96.00 89 ILE A C 1
ATOM 692 O O . ILE A 1 89 ? -2.110 0.801 2.605 1.00 96.00 89 ILE A O 1
ATOM 696 N N . VAL A 1 90 ? -3.215 -0.763 1.432 1.00 97.06 90 VAL A N 1
ATOM 697 C CA . VAL A 1 90 ? -3.319 -1.746 2.511 1.00 97.06 90 VAL A CA 1
ATOM 698 C C . VAL A 1 90 ? -2.567 -3.016 2.138 1.00 97.06 90 VAL A C 1
ATOM 700 O O . VAL A 1 90 ? -2.807 -3.622 1.095 1.00 97.06 90 VAL A O 1
ATOM 703 N N . ALA A 1 91 ? -1.699 -3.468 3.038 1.00 95.81 91 ALA A N 1
ATOM 704 C CA . ALA A 1 91 ? -1.149 -4.813 3.013 1.00 95.81 91 ALA A CA 1
ATOM 705 C C . ALA A 1 91 ? -1.989 -5.722 3.924 1.00 95.81 91 ALA A C 1
ATOM 707 O O . ALA A 1 91 ? -2.003 -5.559 5.152 1.00 95.81 91 ALA A O 1
ATOM 708 N N . LYS A 1 92 ? -2.705 -6.684 3.326 1.00 93.75 92 LYS A N 1
ATOM 709 C CA . LYS A 1 92 ? -3.486 -7.679 4.075 1.00 93.75 92 LYS A CA 1
ATOM 710 C C . LYS A 1 92 ? -2.568 -8.633 4.849 1.00 93.75 92 LYS A C 1
ATOM 712 O O . LYS A 1 92 ? -1.382 -8.798 4.558 1.00 93.75 92 LYS A O 1
ATOM 717 N N . SER A 1 93 ? -3.134 -9.314 5.842 1.00 92.00 93 SER A N 1
ATOM 718 C CA . SER A 1 93 ? -2.443 -10.413 6.524 1.00 92.00 93 SER A CA 1
ATOM 719 C C . SER A 1 93 ? -1.953 -11.467 5.526 1.00 92.00 93 SER A C 1
ATOM 721 O O . SER A 1 93 ? -2.728 -11.978 4.727 1.00 92.00 93 SER A O 1
ATOM 723 N N . GLY A 1 94 ? -0.672 -11.822 5.600 1.00 90.69 94 GLY A N 1
ATOM 724 C CA . GLY A 1 94 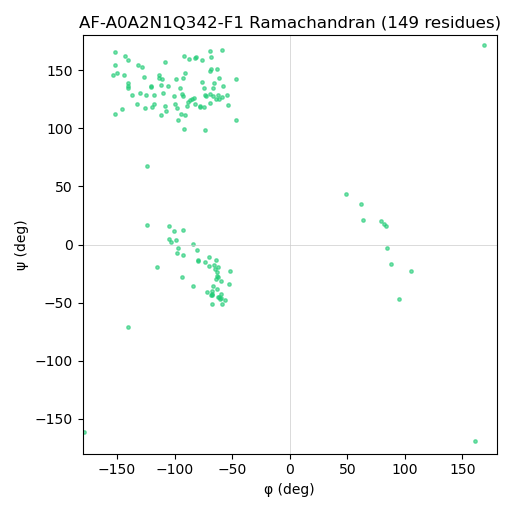? -0.026 -12.766 4.688 1.00 90.69 94 GLY A CA 1
ATOM 725 C C . GLY A 1 94 ? 0.891 -12.116 3.652 1.00 90.69 94 GLY A C 1
ATOM 726 O O . GLY A 1 94 ? 1.819 -12.795 3.212 1.00 90.69 94 GLY A O 1
ATOM 727 N N . VAL A 1 95 ? 0.695 -10.828 3.339 1.00 93.31 95 VAL A N 1
ATOM 728 C CA . VAL A 1 95 ? 1.553 -10.051 2.426 1.00 93.31 95 VAL A CA 1
ATOM 729 C C . VAL A 1 95 ? 2.979 -9.969 2.967 1.00 93.31 95 VAL A C 1
ATOM 731 O O . VAL A 1 95 ? 3.190 -9.873 4.180 1.00 93.31 95 VAL A O 1
ATOM 734 N N . VAL A 1 96 ? 3.968 -10.009 2.073 1.00 92.25 96 VAL A N 1
ATOM 735 C CA . VAL A 1 96 ? 5.389 -9.868 2.416 1.00 92.25 96 VAL A CA 1
ATOM 736 C C . VAL A 1 96 ? 5.903 -8.548 1.861 1.00 92.25 96 VAL A C 1
ATOM 738 O O . VAL A 1 96 ? 6.015 -8.378 0.653 1.00 92.25 96 VAL A O 1
ATOM 741 N N . LEU A 1 97 ? 6.225 -7.621 2.758 1.00 90.69 97 LEU A N 1
ATOM 742 C CA . LEU A 1 97 ? 6.834 -6.341 2.421 1.00 90.69 97 LEU A CA 1
ATOM 743 C C . LEU A 1 97 ? 8.360 -6.481 2.217 1.00 90.69 97 LEU A C 1
ATOM 745 O O . LEU A 1 97 ? 8.970 -7.455 2.691 1.00 90.69 97 LEU A O 1
ATOM 749 N N . PRO A 1 98 ? 8.998 -5.502 1.544 1.00 87.75 98 PRO A N 1
ATOM 750 C CA . PRO A 1 98 ? 10.444 -5.415 1.394 1.00 87.75 98 PRO A CA 1
ATOM 751 C C . PRO A 1 98 ? 11.191 -5.631 2.714 1.00 87.75 98 PRO A C 1
ATOM 753 O O . PRO A 1 98 ? 10.752 -5.215 3.783 1.00 87.75 98 PRO A O 1
ATOM 756 N N . GLY A 1 99 ? 12.335 -6.314 2.643 1.00 85.75 99 GLY A N 1
ATOM 757 C CA . GLY A 1 99 ? 13.071 -6.734 3.841 1.00 85.75 99 GLY A CA 1
ATOM 758 C C . GLY A 1 99 ? 12.541 -8.024 4.481 1.00 85.75 99 GLY A C 1
ATOM 759 O O . GLY A 1 99 ? 12.880 -8.312 5.626 1.00 85.75 99 GLY A O 1
ATOM 760 N N . ASN A 1 100 ? 11.747 -8.814 3.743 1.00 85.81 100 ASN A N 1
ATOM 761 C CA . ASN A 1 100 ? 11.168 -10.087 4.192 1.00 85.81 100 ASN A CA 1
ATOM 762 C C . ASN A 1 100 ? 10.224 -9.923 5.400 1.00 85.81 100 ASN A C 1
ATOM 764 O O . ASN A 1 100 ? 10.152 -10.776 6.291 1.00 85.81 100 ASN A O 1
ATOM 768 N N . PHE A 1 101 ? 9.503 -8.801 5.439 1.00 89.00 101 PHE A N 1
ATOM 769 C CA . PHE A 1 101 ? 8.601 -8.465 6.531 1.00 89.00 101 PHE A CA 1
ATOM 770 C C . PHE A 1 101 ? 7.191 -8.977 6.231 1.00 89.00 101 PHE A C 1
ATOM 772 O O . PHE A 1 101 ? 6.428 -8.375 5.480 1.00 89.00 101 PHE A O 1
ATOM 779 N N . LYS A 1 102 ? 6.836 -10.125 6.813 1.00 92.62 102 LYS A N 1
ATOM 780 C CA . LYS A 1 102 ? 5.515 -10.732 6.620 1.00 92.62 102 LYS A CA 1
ATOM 781 C C . LYS A 1 102 ? 4.470 -10.101 7.541 1.00 92.62 102 LYS A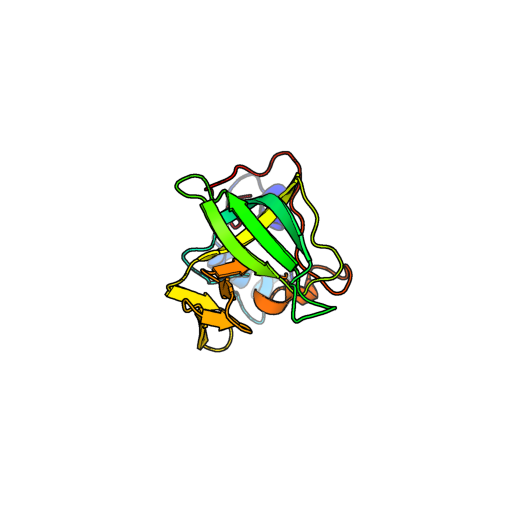 C 1
ATOM 783 O O . LYS A 1 102 ? 4.581 -10.223 8.763 1.00 92.62 102 LYS A O 1
ATOM 788 N N . ILE A 1 103 ? 3.417 -9.531 6.957 1.00 93.38 103 ILE A N 1
ATOM 789 C CA . ILE A 1 103 ? 2.254 -9.021 7.684 1.00 93.38 103 ILE A CA 1
ATOM 790 C C . ILE A 1 103 ? 1.506 -10.189 8.319 1.00 93.38 103 ILE A C 1
ATOM 792 O O . ILE A 1 103 ? 1.154 -11.175 7.666 1.00 93.38 103 ILE A O 1
ATOM 796 N N . LYS A 1 104 ? 1.261 -10.082 9.621 1.00 91.25 104 LYS A N 1
ATOM 797 C CA . LYS A 1 104 ? 0.513 -11.059 10.413 1.00 91.25 104 LYS A CA 1
ATOM 798 C C . LYS A 1 104 ? -0.576 -10.332 11.185 1.00 91.25 104 LYS A C 1
ATOM 800 O O . LYS A 1 104 ? -0.395 -9.176 11.560 1.00 91.25 104 LYS A O 1
ATOM 805 N N . LYS A 1 105 ? -1.655 -11.050 11.492 1.00 92.69 105 LYS A N 1
ATOM 806 C CA . LYS A 1 105 ? -2.627 -10.598 12.488 1.00 92.69 105 LYS A CA 1
ATOM 807 C C . LYS A 1 105 ? -1.907 -10.412 13.820 1.00 92.69 105 LYS A C 1
ATOM 809 O O . LYS A 1 105 ? -1.218 -11.325 14.281 1.00 92.69 105 LYS A O 1
ATOM 814 N N . ALA A 1 106 ? -2.050 -9.237 14.414 1.00 91.75 106 ALA A N 1
ATOM 815 C CA . ALA A 1 106 ? -1.401 -8.887 15.669 1.00 91.75 106 ALA A CA 1
ATOM 816 C C . ALA A 1 106 ? -2.412 -8.274 16.637 1.00 91.75 106 ALA A C 1
ATOM 818 O O . ALA A 1 106 ? -3.407 -7.687 16.221 1.00 91.75 106 ALA A O 1
ATOM 819 N N . LYS A 1 107 ? -2.138 -8.392 17.937 1.00 91.94 107 LYS A N 1
ATOM 820 C CA . LYS A 1 107 ? -2.823 -7.620 18.975 1.00 91.94 107 LYS A CA 1
ATOM 821 C C . LYS A 1 107 ? -1.856 -6.583 19.514 1.00 91.94 107 LYS A C 1
ATOM 823 O O . LYS A 1 107 ? -0.811 -6.944 20.052 1.00 91.94 107 LYS A O 1
ATOM 828 N N . ILE A 1 108 ? -2.198 -5.311 19.371 1.00 90.00 108 ILE A N 1
ATOM 829 C CA . ILE A 1 108 ? -1.423 -4.198 19.915 1.00 90.00 108 ILE A CA 1
ATOM 830 C C . ILE A 1 108 ? -2.235 -3.656 21.081 1.00 90.00 108 ILE A C 1
ATOM 832 O O . ILE A 1 108 ? -3.351 -3.195 20.887 1.00 90.00 108 ILE A O 1
ATOM 836 N N . ARG A 1 109 ? -1.696 -3.781 22.301 1.00 89.19 109 ARG A N 1
ATOM 837 C CA . ARG A 1 109 ? -2.346 -3.301 23.538 1.00 89.19 109 ARG A CA 1
ATOM 838 C C . ARG A 1 109 ? -3.818 -3.737 23.658 1.00 89.19 109 ARG A C 1
ATOM 840 O O . ARG A 1 109 ? -4.682 -2.952 24.006 1.00 89.19 109 ARG A O 1
ATOM 847 N N . GLY A 1 110 ? -4.095 -5.003 23.339 1.00 88.69 110 GLY A N 1
ATOM 848 C CA . GLY A 1 110 ? -5.435 -5.597 23.442 1.00 88.69 110 GLY A CA 1
ATOM 849 C C . GLY A 1 110 ? -6.326 -5.426 22.208 1.00 88.69 110 GLY A C 1
ATOM 850 O O . GLY A 1 110 ? -7.264 -6.204 22.050 1.00 88.69 110 GLY A O 1
ATOM 851 N N .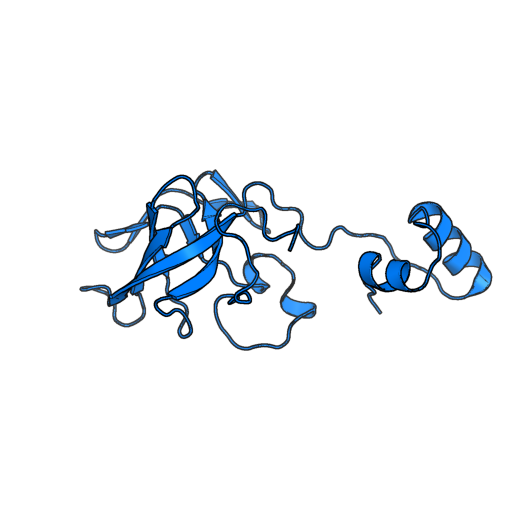 VAL A 1 111 ? -5.996 -4.509 21.294 1.00 91.69 111 VAL A N 1
ATOM 852 C CA . VAL A 1 111 ? -6.769 -4.251 20.071 1.00 91.69 111 VAL A CA 1
ATOM 853 C C . VAL A 1 111 ? -6.186 -5.033 18.891 1.00 91.69 111 VAL A C 1
ATOM 855 O O . VAL A 1 111 ? -4.970 -5.091 18.697 1.00 91.69 111 VAL A O 1
ATOM 858 N N . GLU A 1 112 ? -7.045 -5.672 18.098 1.00 93.75 112 GLU A N 1
ATOM 859 C CA . GLU A 1 112 ? -6.637 -6.452 16.923 1.00 93.75 112 GLU A CA 1
ATOM 860 C C . GLU A 1 112 ? -6.261 -5.555 15.735 1.00 93.75 112 GLU A C 1
ATOM 862 O O . GLU A 1 112 ? -6.938 -4.573 15.446 1.00 93.75 112 GLU A O 1
ATOM 867 N N . SER A 1 113 ? -5.200 -5.919 15.017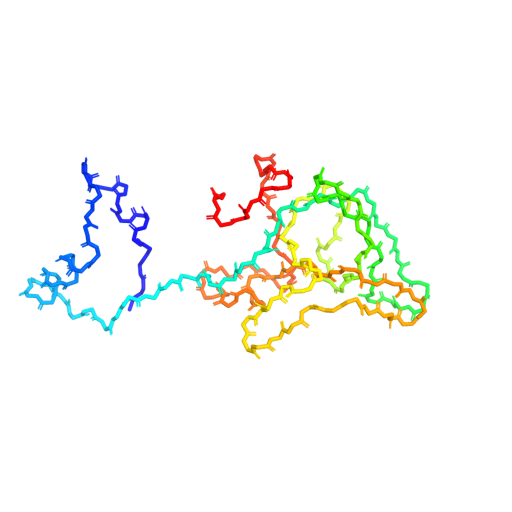 1.00 95.25 113 SER A N 1
ATOM 868 C CA . SER A 1 113 ? -4.811 -5.329 13.736 1.00 95.25 113 SER A CA 1
ATOM 869 C C . SER A 1 113 ? -4.675 -6.439 12.699 1.00 95.25 113 SER A C 1
ATOM 871 O O . SER A 1 113 ? -3.847 -7.344 12.846 1.00 95.25 113 SER A O 1
ATOM 873 N N . ASN A 1 114 ? -5.501 -6.378 11.656 1.00 95.62 114 ASN A N 1
ATOM 874 C CA . ASN A 1 114 ? -5.627 -7.410 10.621 1.00 95.62 114 ASN A CA 1
ATOM 875 C C . ASN A 1 114 ? -4.878 -7.079 9.319 1.00 95.62 114 ASN A C 1
ATOM 877 O O . ASN A 1 114 ? -5.027 -7.773 8.311 1.00 95.62 114 ASN A O 1
ATOM 881 N N . GLY A 1 115 ? -4.027 -6.062 9.349 1.00 94.56 115 GLY A N 1
ATOM 882 C CA . GLY A 1 115 ? -3.216 -5.634 8.221 1.00 94.56 115 GLY A CA 1
ATOM 883 C C . GLY A 1 115 ? -2.326 -4.463 8.604 1.00 94.56 115 GLY A C 1
ATOM 884 O O . GLY A 1 115 ? -2.098 -4.202 9.790 1.00 94.56 115 GLY A O 1
ATOM 885 N N . MET A 1 116 ? -1.844 -3.763 7.586 1.00 95.38 116 MET A N 1
ATOM 886 C CA . MET A 1 116 ? -1.051 -2.548 7.715 1.00 95.38 116 MET A CA 1
ATOM 887 C C . MET A 1 116 ? -1.475 -1.560 6.628 1.00 95.38 116 MET A C 1
ATOM 889 O O . MET A 1 116 ? -1.631 -1.955 5.475 1.00 95.38 116 MET A O 1
ATOM 893 N N . ILE A 1 117 ? -1.656 -0.291 6.996 1.00 96.25 117 ILE A N 1
ATOM 894 C CA . ILE A 1 117 ? -1.758 0.808 6.029 1.00 96.25 117 ILE A CA 1
ATOM 895 C C . ILE A 1 117 ? -0.331 1.246 5.710 1.00 96.25 117 ILE A C 1
ATOM 897 O O . ILE A 1 117 ? 0.428 1.536 6.635 1.00 96.25 117 ILE A O 1
ATOM 901 N N . CYS A 1 118 ? 0.030 1.258 4.432 1.00 93.88 118 CYS A N 1
ATOM 902 C CA . CYS A 1 118 ? 1.412 1.393 3.997 1.00 93.88 118 CYS A CA 1
ATOM 903 C C . CYS A 1 118 ? 1.771 2.823 3.578 1.00 93.88 118 CYS A C 1
ATOM 905 O O . CYS A 1 118 ? 1.015 3.542 2.921 1.00 93.88 118 CYS A O 1
ATOM 907 N N . SER A 1 119 ? 2.992 3.203 3.921 1.00 92.25 119 SER A N 1
ATOM 908 C CA . SER A 1 119 ? 3.738 4.323 3.360 1.00 92.25 119 SER A CA 1
ATOM 909 C C . SER A 1 119 ? 4.527 3.896 2.121 1.00 92.25 119 SER A C 1
ATOM 911 O O . SER A 1 119 ? 4.876 2.727 1.954 1.00 92.25 119 SER A O 1
ATOM 913 N N . LEU A 1 120 ? 4.909 4.856 1.277 1.00 89.62 120 LEU A N 1
ATOM 914 C CA . LEU A 1 120 ? 5.790 4.592 0.131 1.00 89.62 120 LEU A CA 1
ATOM 915 C C . LEU A 1 120 ? 7.179 4.080 0.548 1.00 89.62 120 LEU A C 1
ATOM 917 O O . LEU A 1 120 ? 7.819 3.335 -0.196 1.00 89.62 120 LEU A O 1
ATOM 921 N N . ALA A 1 121 ? 7.642 4.444 1.747 1.00 88.06 121 ALA A N 1
ATOM 922 C CA . ALA A 1 121 ? 8.893 3.944 2.310 1.00 88.06 121 ALA A CA 1
ATOM 923 C C . ALA A 1 121 ? 8.823 2.451 2.637 1.00 88.06 121 ALA A C 1
ATOM 925 O O . ALA A 1 121 ? 9.730 1.704 2.275 1.00 88.06 121 ALA A O 1
ATOM 926 N N . GLU A 1 122 ? 7.724 1.993 3.237 1.00 88.69 122 GLU A N 1
ATOM 927 C CA . GLU A 1 122 ? 7.500 0.567 3.508 1.00 88.69 122 GLU A CA 1
ATOM 928 C C . GLU A 1 122 ? 7.382 -0.253 2.219 1.00 88.69 122 GLU A C 1
ATOM 930 O O . GLU A 1 122 ? 7.792 -1.410 2.193 1.00 88.69 122 GLU A O 1
ATOM 935 N N . LEU A 1 123 ? 6.896 0.353 1.130 1.00 88.88 123 LEU A N 1
ATOM 936 C CA . LEU A 1 123 ? 6.854 -0.264 -0.200 1.00 88.88 123 LEU A CA 1
ATOM 937 C C . LEU A 1 123 ? 8.200 -0.197 -0.949 1.00 88.88 123 LEU A C 1
ATOM 939 O O . LEU A 1 123 ? 8.340 -0.779 -2.024 1.00 88.88 123 LEU A O 1
ATOM 943 N N . GLY A 1 124 ? 9.210 0.477 -0.388 1.00 86.06 124 GLY A N 1
ATOM 944 C CA . GLY A 1 124 ? 10.557 0.574 -0.956 1.00 86.06 124 GLY A CA 1
ATOM 945 C C . GLY A 1 124 ? 10.711 1.596 -2.087 1.00 86.06 124 GLY A 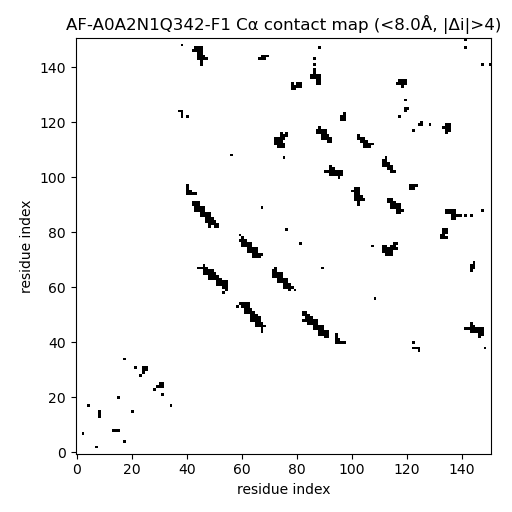C 1
ATOM 946 O O . GLY A 1 124 ? 11.659 1.490 -2.866 1.00 86.06 124 GLY A O 1
ATOM 947 N N . ILE A 1 125 ? 9.801 2.573 -2.184 1.00 84.38 125 ILE A N 1
ATOM 948 C CA . ILE A 1 125 ? 9.736 3.552 -3.286 1.00 84.38 125 ILE A CA 1
ATOM 949 C C . ILE A 1 125 ? 9.796 5.015 -2.823 1.00 84.38 125 ILE A C 1
ATOM 951 O O . ILE A 1 125 ? 9.535 5.923 -3.603 1.00 84.38 125 ILE A O 1
ATOM 955 N N . GLN A 1 126 ? 10.237 5.258 -1.584 1.00 78.12 126 GLN A N 1
ATOM 956 C CA . GLN A 1 126 ? 10.448 6.598 -1.000 1.00 78.12 126 GLN A CA 1
ATOM 957 C C . GLN A 1 126 ? 11.318 7.550 -1.832 1.00 78.12 126 GLN A C 1
ATOM 959 O O . GLN A 1 126 ? 11.273 8.754 -1.642 1.00 78.12 126 GLN A O 1
ATOM 964 N N . GLU A 1 127 ? 12.174 7.035 -2.714 1.00 73.69 127 GLU A N 1
ATOM 965 C CA . GLU A 1 127 ? 13.041 7.878 -3.543 1.00 73.69 127 GLU A CA 1
ATOM 966 C C . GLU A 1 127 ? 12.280 8.603 -4.668 1.00 73.69 127 GLU A C 1
ATOM 968 O O . GLU A 1 127 ? 12.820 9.532 -5.264 1.00 73.69 127 GLU A O 1
ATOM 973 N N . PHE A 1 128 ? 11.046 8.177 -4.958 1.00 70.50 128 PHE A N 1
ATOM 974 C CA . PHE A 1 128 ? 10.199 8.738 -6.012 1.00 70.50 128 PHE A CA 1
ATOM 975 C C . PHE A 1 128 ? 9.179 9.749 -5.489 1.00 70.50 128 PHE A C 1
ATOM 977 O O . PHE A 1 128 ? 8.517 10.400 -6.292 1.00 70.50 128 PHE A O 1
ATOM 984 N N . ASP A 1 129 ? 9.070 9.903 -4.170 1.00 67.00 129 ASP A N 1
ATOM 985 C CA . ASP A 1 129 ? 8.131 10.826 -3.553 1.00 67.00 129 ASP A CA 1
ATOM 986 C C . ASP A 1 129 ? 8.737 11.424 -2.276 1.00 67.00 129 ASP A C 1
ATOM 988 O O . ASP A 1 129 ? 9.054 10.721 -1.316 1.00 67.00 129 ASP A O 1
ATOM 992 N N . SER A 1 130 ? 8.929 12.743 -2.296 1.00 62.34 130 SER A N 1
ATOM 993 C CA . SER A 1 130 ? 9.497 13.515 -1.183 1.00 62.34 130 SER A CA 1
ATOM 994 C C . SER A 1 130 ? 8.454 13.896 -0.126 1.00 62.34 130 SER A C 1
ATOM 996 O O . SER A 1 130 ? 8.791 14.618 0.817 1.00 62.34 130 SER A O 1
ATOM 998 N N . SER A 1 131 ? 7.192 13.496 -0.307 1.00 54.97 131 SER A N 1
ATOM 999 C CA . SER A 1 131 ? 6.087 13.874 0.571 1.00 54.97 131 SER A CA 1
ATOM 1000 C C . SER A 1 131 ? 6.220 13.224 1.947 1.00 54.97 131 SER A C 1
ATOM 1002 O O . SER A 1 131 ? 6.851 12.185 2.133 1.00 54.97 131 SER A O 1
ATOM 1004 N N . GLU A 1 132 ? 5.674 13.929 2.934 1.00 60.59 132 GLU A N 1
ATOM 1005 C CA . GLU A 1 132 ? 6.018 13.839 4.349 1.00 60.59 132 GLU A CA 1
ATOM 1006 C C . GLU A 1 132 ? 5.849 12.463 5.020 1.00 60.59 132 GLU A C 1
ATOM 1008 O O . GLU A 1 132 ? 5.205 11.539 4.533 1.00 60.59 132 GLU A O 1
ATOM 1013 N N . LYS A 1 133 ? 6.418 12.375 6.231 1.00 74.25 133 LYS A N 1
ATOM 1014 C CA . LYS A 1 133 ? 6.308 11.251 7.170 1.00 74.25 133 LYS A CA 1
ATOM 1015 C C . LYS A 1 133 ? 4.854 10.777 7.312 1.00 74.25 133 LYS A C 1
ATOM 1017 O O . LYS A 1 133 ? 4.072 11.411 8.018 1.00 74.25 133 LYS A O 1
ATOM 1022 N N . GLY A 1 134 ? 4.520 9.624 6.742 1.00 86.12 134 GLY A N 1
ATOM 1023 C CA . GLY A 1 134 ? 3.188 9.052 6.906 1.00 86.12 134 GLY A CA 1
ATOM 1024 C C . GLY A 1 134 ? 2.818 8.016 5.855 1.00 86.12 134 GLY A C 1
ATOM 1025 O O . GLY A 1 134 ? 3.667 7.549 5.099 1.00 86.12 134 GLY A O 1
ATOM 1026 N N . ILE A 1 135 ? 1.537 7.651 5.840 1.00 92.50 135 ILE A N 1
ATOM 1027 C CA . ILE A 1 135 ? 0.950 6.756 4.834 1.00 92.50 135 ILE A CA 1
ATOM 1028 C C . ILE A 1 135 ? 0.741 7.486 3.508 1.00 92.50 135 ILE A C 1
ATOM 1030 O O . ILE A 1 135 ? 0.640 8.713 3.485 1.00 92.50 135 ILE A O 1
ATOM 1034 N N . TYR A 1 136 ? 0.630 6.732 2.416 1.00 91.69 136 TYR A N 1
ATOM 1035 C CA . TYR A 1 136 ? 0.263 7.307 1.126 1.00 91.69 136 TYR A CA 1
ATOM 1036 C C . TYR A 1 136 ? -1.259 7.382 0.978 1.00 91.69 136 TYR A C 1
ATOM 1038 O O . TYR A 1 136 ? -1.946 6.364 1.104 1.00 91.69 136 TYR A O 1
ATOM 1046 N N . VAL A 1 137 ? -1.771 8.586 0.715 1.00 93.94 137 VAL A N 1
ATOM 1047 C CA . VAL A 1 137 ? -3.195 8.833 0.457 1.00 93.94 137 VAL A CA 1
ATOM 1048 C C . VAL A 1 137 ? -3.393 8.932 -1.052 1.00 93.94 137 VAL A C 1
ATOM 1050 O O . VAL A 1 137 ? -2.772 9.761 -1.711 1.00 93.94 137 VAL A O 1
ATOM 1053 N N . LEU A 1 138 ? -4.236 8.055 -1.584 1.00 93.94 138 LEU A N 1
ATOM 1054 C CA . LEU A 1 138 ? -4.578 7.965 -3.000 1.00 93.94 138 LEU A CA 1
ATOM 1055 C C . LEU A 1 138 ? -5.658 8.990 -3.376 1.00 93.94 138 LEU A C 1
ATOM 1057 O O . LEU A 1 138 ? -6.390 9.482 -2.515 1.00 93.94 138 LEU A O 1
ATOM 1061 N N . GLY A 1 139 ? -5.765 9.277 -4.676 1.00 94.06 139 GLY A N 1
ATOM 1062 C CA . GLY A 1 139 ? -6.799 10.145 -5.235 1.00 94.06 139 GLY A CA 1
ATOM 1063 C C . GLY A 1 139 ? -8.199 9.530 -5.185 1.00 94.06 139 GLY A C 1
ATOM 1064 O O . GLY A 1 139 ? -8.383 8.330 -4.965 1.00 94.06 139 GLY A O 1
ATOM 1065 N N . ASP A 1 140 ? -9.213 10.365 -5.412 1.00 92.50 140 ASP A N 1
ATOM 1066 C CA . ASP A 1 140 ? -10.623 9.960 -5.388 1.00 92.50 140 ASP A CA 1
ATOM 1067 C C . ASP A 1 140 ? -11.002 8.978 -6.506 1.00 92.50 140 ASP A C 1
ATOM 1069 O O . ASP A 1 140 ? -12.015 8.286 -6.408 1.00 92.50 140 ASP A O 1
ATOM 1073 N N . ASP A 1 141 ? -10.195 8.868 -7.551 1.00 94.69 141 ASP A N 1
ATOM 1074 C CA . ASP A 1 141 ? -10.341 7.928 -8.660 1.00 94.69 141 ASP A CA 1
ATOM 1075 C C . ASP A 1 141 ? -9.838 6.512 -8.328 1.00 94.69 141 ASP A C 1
ATOM 1077 O O . ASP A 1 141 ? -10.197 5.556 -9.017 1.00 94.69 141 ASP A O 1
ATOM 1081 N N . ALA A 1 142 ? -9.100 6.334 -7.225 1.00 95.94 142 ALA A N 1
ATOM 1082 C CA . ALA A 1 142 ? -8.619 5.026 -6.793 1.00 95.94 142 ALA A CA 1
ATOM 1083 C C . ALA A 1 142 ? -9.782 4.081 -6.438 1.00 95.94 142 ALA A C 1
ATOM 1085 O O . ALA A 1 142 ? -10.649 4.392 -5.615 1.00 95.94 142 ALA A O 1
ATOM 1086 N N . LEU A 1 143 ? -9.830 2.900 -7.048 1.00 96.31 143 LEU A N 1
ATOM 1087 C CA . LEU A 1 143 ? -10.925 1.950 -6.844 1.00 96.31 143 LEU A CA 1
ATOM 1088 C C . LEU A 1 143 ? -10.622 1.015 -5.670 1.00 96.31 143 LEU A C 1
ATOM 1090 O O . LEU A 1 143 ? -9.665 0.247 -5.706 1.00 96.31 143 LEU A O 1
ATOM 1094 N N . VAL A 1 144 ? -11.467 1.053 -4.639 1.00 97.38 144 VAL A N 1
ATOM 1095 C CA . VAL A 1 144 ? -11.354 0.169 -3.468 1.00 97.38 144 VAL A CA 1
ATOM 1096 C C . VAL A 1 144 ? -11.413 -1.298 -3.904 1.00 97.38 144 VAL A C 1
ATOM 1098 O O . VAL A 1 144 ? -12.222 -1.668 -4.755 1.00 97.38 144 VAL A O 1
ATOM 1101 N N . GLY A 1 145 ? -10.542 -2.130 -3.335 1.00 95.38 145 GLY A N 1
ATOM 1102 C CA . GLY A 1 145 ? -10.430 -3.553 -3.664 1.00 95.38 145 GLY A CA 1
ATOM 1103 C C . GLY A 1 145 ? -9.549 -3.876 -4.871 1.00 95.38 145 GLY A C 1
ATOM 1104 O O . GLY A 1 145 ? -9.356 -5.052 -5.176 1.00 95.38 145 GLY A O 1
ATOM 1105 N N . LYS A 1 146 ? -9.003 -2.870 -5.565 1.00 96.25 146 LYS A N 1
ATOM 1106 C CA . LYS A 1 146 ? -8.067 -3.072 -6.681 1.00 96.25 146 LYS A CA 1
ATOM 1107 C C . LYS A 1 146 ? -6.612 -3.067 -6.231 1.00 96.25 146 LYS A C 1
ATOM 1109 O O . LYS A 1 146 ? -6.295 -2.617 -5.130 1.00 96.25 146 LYS A O 1
ATOM 1114 N N . ASP A 1 147 ? -5.747 -3.596 -7.094 1.00 94.00 147 ASP A N 1
ATOM 1115 C CA . ASP A 1 147 ? -4.303 -3.552 -6.899 1.00 94.00 147 ASP A CA 1
ATOM 1116 C C . ASP A 1 147 ? -3.820 -2.097 -7.062 1.00 94.00 147 ASP A C 1
ATOM 1118 O O . ASP A 1 147 ? -4.042 -1.499 -8.119 1.00 94.00 147 ASP A O 1
ATOM 1122 N N . PRO A 1 148 ? -3.176 -1.499 -6.044 1.00 92.31 148 PRO A N 1
ATOM 1123 C CA . PRO A 1 148 ? -2.633 -0.148 -6.146 1.00 92.31 148 PRO A CA 1
ATOM 1124 C C . PRO A 1 148 ? -1.510 -0.006 -7.182 1.00 92.31 148 PRO A C 1
ATOM 1126 O O . PRO A 1 148 ? -1.154 1.119 -7.503 1.00 92.31 148 PRO A O 1
ATOM 1129 N N . LEU A 1 149 ? -0.932 -1.099 -7.691 1.00 88.00 149 LEU A N 1
ATOM 1130 C CA . LEU A 1 149 ? 0.075 -1.059 -8.756 1.00 88.00 149 LEU A CA 1
ATOM 1131 C C . LEU A 1 149 ? -0.528 -0.886 -10.159 1.00 88.00 149 LEU A C 1
ATOM 1133 O O . LEU A 1 149 ? 0.214 -0.599 -11.098 1.00 88.00 149 LEU A O 1
ATOM 1137 N N . GLU A 1 150 ? -1.843 -1.075 -10.306 1.00 86.69 150 GLU A N 1
ATOM 1138 C CA . GLU A 1 150 ? -2.582 -0.819 -11.552 1.00 86.69 150 GLU A CA 1
ATOM 1139 C C . GLU A 1 150 ? -3.176 0.599 -11.626 1.00 86.69 150 GLU A C 1
ATOM 1141 O O . GLU A 1 150 ? -3.688 0.984 -12.678 1.00 86.69 150 GLU A O 1
ATOM 1146 N N . TYR A 1 151 ? -3.127 1.348 -10.519 1.00 86.50 151 TYR A N 1
ATOM 1147 C CA . TYR A 1 151 ? -3.545 2.749 -10.413 1.00 86.50 151 TYR A CA 1
ATOM 1148 C C . TYR A 1 151 ? -2.414 3.688 -10.853 1.00 86.50 151 TYR A C 1
ATOM 1150 O O . TYR A 1 151 ? -2.681 4.567 -11.702 1.00 86.50 151 TYR A O 1
#

Foldseek 3Di:
DDDDLVVVCVPPPDRDDVVVVQVCCVVPPDHDPDDDDQFDKPQKAWWAFADWDQDPPDRQKIFTFIQQPVDTFTAIFRFPPDDHGFTFIKRFQQIQWPPRRGHHWDQDPNRIHGTYGDACVRRVNCVVDVDDGGTDTDDPPGDRNDDPVVD

Mean predicted aligned error: 5.8 Å

Radius of gyration: 18.47 Å; Cα contacts (8 Å, |Δi|>4): 268; chains: 1; bounding box: 40×27×56 Å

Nearest PDB structures (foldseek):
  4p72-assembly1_A  TM=9.000E-01  e=1.562E-13  Pseudomonas aeruginosa PAO1
  7k9m-assembly1_B  TM=8.674E-01  e=3.642E-11  Mycobacterium tuberculosis H37Rv
  7db7-assembly1_B  TM=8.395E-01  e=1.034E-10  Mycobacterium tuberculosis H37Rv
  3bu2-assembly1_D  TM=7.534E-01  e=1.714E-11  Staphylococcus saprophyticus subsp. saprophyticus ATCC 15305 = NCTC 7292
  2rhq-assembly1_B-2  TM=8.574E-01  e=4.672E-10  Staphylococcus haemolyticus

pLDDT: mean 89.96, std 7.2, range [54.97, 98.06]

Sequence (151 aa):
MKISLNWLNQYFSQDIDPKILVKKFNLMSQEVAGLKKLVDIDGLVIGHVKSLKKHEDADKLSVCIVDVGDEELQIICGAPNVAENQKVIVAKSGVVLPGNFKIKKAKIRGVESNGMICSLAELGIQEFDSSEKGIYVLGDDALVGKDPLEY

Solvent-accessible surface area (backbone atoms only — not comparable to full-atom values): 8959 Å² total; per-residue (Å²): 140,87,79,60,65,72,65,56,39,75,78,42,100,57,87,70,58,65,70,58,50,44,56,49,32,51,74,73,76,48,80,65,95,74,87,77,78,76,67,91,61,66,66,46,26,18,20,33,24,73,39,68,42,76,35,91,94,34,97,66,34,28,44,29,38,28,36,38,68,87,51,75,40,45,27,57,39,65,44,85,74,72,54,61,78,37,33,31,41,28,37,39,53,70,23,50,40,71,92,80,44,64,38,57,71,44,69,60,94,87,43,68,20,48,34,40,73,38,24,48,58,61,57,65,43,43,90,81,47,90,72,71,90,40,55,44,76,53,62,94,84,63,57,60,47,35,52,63,89,80,109